Protein AF-A0A7L2SPN3-F1 (afdb_monomer_lite)

Secondary structure (DSSP, 8-state):
--STTEEEEEETTEEEEEPTT-EEETTEEESSPPTTEEE-TTSSBEEE--EEPPPPPPPPPBBTTBSSS-S--B------EEE-GGG-GGGS--

InterPro domains:
  IPR006212 Furin-like repeat [cd00064] (4-46)
  IPR009030 Growth factor receptor cysteine-rich domain superfamily [SSF57184] (3-51)
  IPR036383 Thrombospondin type-1 repeat superfamily [G3DSA:2.20.100.10] (46-94)
  IPR036383 Thrombospondin type-1 repeat superfamily [SSF82895] (46-85)
  IPR043601 R-spondin, Fu-CRD domain [PF15913] (1-46)
  IPR051514 R-spondin domain-containing protein [PTHR46987] (1-93)

Structure (mmCIF, N/CA/C/O backbone):
data_AF-A0A7L2SPN3-F1
#
_entry.id   AF-A0A7L2SPN3-F1
#
loop_
_atom_site.group_PDB
_atom_site.id
_atom_site.type_symbol
_atom_site.label_atom_id
_atom_site.label_alt_id
_atom_site.label_comp_id
_atom_site.label_asym_id
_atom_site.label_entity_id
_atom_site.label_seq_id
_atom_site.pdbx_PDB_ins_code
_atom_site.Cartn_x
_atom_site.Cartn_y
_atom_site.Cartn_z
_atom_site.occupancy
_atom_site.B_iso_or_equiv
_atom_site.auth_seq_id
_atom_site.auth_comp_id
_atom_site.auth_asym_id
_atom_site.auth_atom_id
_atom_site.pdbx_PDB_model_num
ATOM 1 N N . CYS A 1 1 ? -14.584 1.539 26.601 1.00 73.62 1 CYS A N 1
ATOM 2 C CA . CYS A 1 1 ? -14.697 1.681 25.133 1.00 73.62 1 CYS A CA 1
ATOM 3 C C . CYS A 1 1 ? -16.158 1.593 24.725 1.00 73.62 1 CYS A C 1
ATOM 5 O O . CYS A 1 1 ? -16.857 0.810 25.348 1.00 73.62 1 CYS A O 1
ATOM 7 N N . LYS A 1 2 ? -16.622 2.331 23.704 1.00 85.12 2 LYS A N 1
ATOM 8 C CA . LYS A 1 2 ? -17.928 2.070 23.050 1.00 85.12 2 LYS A CA 1
ATOM 9 C C . LYS A 1 2 ? -17.751 1.414 21.666 1.00 85.12 2 LYS A C 1
ATOM 11 O O . LYS A 1 2 ? -18.651 1.442 20.839 1.00 85.12 2 LYS A O 1
ATOM 16 N N . ILE A 1 3 ? -16.551 0.905 21.388 1.00 85.44 3 ILE A N 1
ATOM 17 C CA . ILE A 1 3 ? -16.186 0.304 20.107 1.00 85.44 3 ILE A CA 1
ATOM 18 C C . ILE A 1 3 ? -16.205 -1.208 20.281 1.00 85.44 3 ILE A C 1
ATOM 20 O O . ILE A 1 3 ? -15.525 -1.732 21.165 1.00 85.44 3 ILE A O 1
ATOM 24 N N . GLU A 1 4 ? -16.972 -1.877 19.430 1.00 84.94 4 GLU A N 1
ATOM 25 C CA . GLU A 1 4 ? -17.059 -3.332 19.381 1.00 84.94 4 GLU A CA 1
ATOM 26 C C . GLU A 1 4 ? -15.700 -3.945 19.029 1.00 84.94 4 GLU A C 1
ATOM 28 O O . GLU A 1 4 ? -14.950 -3.405 18.215 1.00 84.94 4 GLU A O 1
ATOM 33 N N . ASN A 1 5 ? -15.385 -5.086 19.644 1.00 87.50 5 ASN A N 1
ATOM 34 C CA . ASN A 1 5 ? -14.150 -5.840 19.397 1.00 87.50 5 ASN A CA 1
ATOM 35 C C . ASN A 1 5 ? -12.832 -5.095 19.706 1.00 87.50 5 ASN A C 1
ATOM 37 O O . ASN A 1 5 ? -11.762 -5.497 19.248 1.00 87.50 5 ASN A O 1
ATOM 41 N N . CYS A 1 6 ? -12.899 -4.047 20.529 1.00 89.69 6 CYS A N 1
ATOM 42 C CA . CYS A 1 6 ? -11.743 -3.296 21.006 1.00 89.69 6 CYS A CA 1
ATOM 43 C C . CYS A 1 6 ? -11.263 -3.793 22.384 1.00 89.69 6 CYS A C 1
ATOM 45 O O . CYS A 1 6 ? -12.062 -3.910 23.313 1.00 89.69 6 CYS A O 1
ATOM 47 N N . GLU A 1 7 ? -9.962 -4.061 22.521 1.00 91.19 7 GLU A N 1
ATOM 48 C CA . GLU A 1 7 ? -9.299 -4.472 23.769 1.00 91.19 7 GLU A CA 1
ATOM 49 C C . GLU A 1 7 ? -8.856 -3.258 24.601 1.00 91.19 7 GLU A C 1
ATOM 51 O O . GLU A 1 7 ? -9.029 -3.232 25.815 1.00 91.19 7 GLU A O 1
ATOM 56 N N . SER A 1 8 ? -8.313 -2.218 23.960 1.00 89.56 8 SER A N 1
ATOM 57 C CA . SER A 1 8 ? -7.872 -0.984 24.628 1.00 89.56 8 SER A CA 1
ATOM 58 C C . SER A 1 8 ? -8.275 0.251 23.837 1.00 89.56 8 SER A C 1
ATOM 60 O O . SER A 1 8 ? -8.148 0.276 22.615 1.00 89.56 8 SER A O 1
ATOM 62 N N . CYS A 1 9 ? -8.727 1.300 24.531 1.00 91.19 9 CYS A N 1
ATOM 63 C CA . CYS A 1 9 ? -9.080 2.576 23.912 1.00 91.19 9 CYS A CA 1
ATOM 64 C C . CYS A 1 9 ? -8.268 3.734 24.461 1.00 91.19 9 CYS A C 1
ATOM 66 O O . CYS A 1 9 ? -8.118 3.872 25.671 1.00 91.19 9 CYS A O 1
ATOM 68 N N . PHE A 1 10 ? -7.909 4.646 23.563 1.00 89.44 10 PHE A N 1
ATOM 69 C CA . PHE A 1 10 ? -7.474 5.991 23.917 1.00 89.44 10 PHE A CA 1
ATOM 70 C C . PHE A 1 10 ? -8.662 6.891 24.292 1.00 89.44 10 PHE A C 1
ATOM 72 O O . PHE A 1 10 ? -8.569 7.714 25.194 1.00 89.44 10 PHE A O 1
ATOM 79 N N . SER A 1 11 ? -9.810 6.732 23.621 1.00 88.62 11 SER A N 1
ATOM 80 C CA . SER A 1 11 ? -11.023 7.519 23.888 1.00 88.62 11 SER A CA 1
ATOM 81 C C . SER A 1 11 ? -12.292 6.705 23.631 1.00 88.62 11 SER A C 1
ATOM 83 O O . SER A 1 11 ? -12.244 5.602 23.088 1.00 88.62 11 SER A O 1
ATOM 85 N N . ARG A 1 12 ? -13.469 7.246 23.977 1.00 86.00 12 ARG A N 1
ATOM 86 C CA . ARG A 1 12 ? -14.769 6.573 23.774 1.00 86.00 12 ARG A CA 1
ATOM 87 C C . ARG A 1 12 ? -14.981 6.085 22.332 1.00 86.00 12 ARG A C 1
ATOM 89 O O . ARG A 1 12 ? -15.630 5.056 22.159 1.00 86.00 12 ARG A O 1
ATOM 96 N N . ASN A 1 13 ? -14.397 6.789 21.356 1.00 86.88 13 ASN A N 1
ATOM 97 C CA . ASN A 1 13 ? -14.476 6.511 19.917 1.00 86.88 13 ASN A CA 1
ATOM 98 C C . ASN A 1 13 ? -13.120 6.200 19.261 1.00 86.88 13 ASN A C 1
ATOM 100 O O . ASN A 1 13 ? -13.039 6.214 18.037 1.00 86.88 13 ASN A O 1
ATOM 104 N N . PHE A 1 14 ? -12.066 5.938 20.039 1.00 88.12 14 PHE A N 1
ATOM 105 C CA . PHE A 1 14 ? -10.748 5.638 19.479 1.00 88.12 14 PHE A CA 1
ATOM 106 C C . PHE A 1 14 ? -10.128 4.420 20.161 1.00 88.12 14 PHE A C 1
ATOM 108 O O . PHE A 1 14 ? -9.699 4.499 21.315 1.00 88.12 14 PHE A O 1
ATOM 115 N N . CYS A 1 15 ? -10.100 3.302 19.439 1.00 90.06 15 CYS A N 1
ATOM 116 C CA . CYS A 1 15 ? -9.432 2.069 19.828 1.00 90.06 15 CYS A CA 1
ATOM 117 C C . CYS A 1 15 ? -7.933 2.153 19.528 1.00 90.06 15 CYS A C 1
ATOM 119 O O . CYS A 1 15 ? -7.550 2.588 18.446 1.00 90.06 15 CYS A O 1
ATOM 121 N N . THR A 1 16 ? -7.097 1.723 20.466 1.00 88.88 16 THR A N 1
ATOM 122 C CA . THR A 1 16 ? -5.645 1.579 20.283 1.00 88.88 16 THR A CA 1
ATOM 123 C C . THR A 1 16 ? -5.217 0.131 20.107 1.00 88.88 16 THR A C 1
ATOM 125 O O . THR A 1 16 ? -4.144 -0.109 19.570 1.00 88.88 16 THR A O 1
ATOM 128 N N . LYS A 1 17 ? -6.038 -0.834 20.538 1.00 88.06 17 LYS A N 1
ATOM 129 C CA . LYS A 1 17 ? -5.751 -2.262 20.381 1.00 88.06 17 LYS A CA 1
ATOM 130 C C . LYS A 1 17 ? -7.036 -3.046 20.159 1.00 88.06 17 LYS A C 1
ATOM 132 O O . LYS A 1 17 ? -7.943 -2.974 20.987 1.00 88.06 17 LYS A O 1
ATOM 137 N N . CYS A 1 18 ? -7.109 -3.781 19.057 1.00 89.31 18 CYS A N 1
ATOM 138 C CA . CYS A 1 18 ? -8.219 -4.679 18.750 1.00 89.31 18 CYS A CA 1
ATOM 139 C C . CYS A 1 18 ? -7.998 -6.061 19.368 1.00 89.31 18 CYS A C 1
ATOM 141 O O . CYS A 1 18 ? -6.862 -6.432 19.654 1.00 89.31 18 CYS A O 1
ATOM 143 N N . LYS A 1 19 ? -9.083 -6.819 19.568 1.00 89.81 19 LYS A N 1
ATOM 144 C CA . LYS A 1 19 ? -8.976 -8.240 19.928 1.00 89.81 19 LYS A CA 1
ATOM 145 C C . LYS A 1 19 ? -8.253 -9.018 18.820 1.00 89.81 19 LYS A C 1
ATOM 147 O O . LYS A 1 19 ? -8.284 -8.614 17.657 1.00 89.81 19 LYS A O 1
ATOM 152 N N . GLU A 1 20 ? -7.633 -10.138 19.187 1.00 84.50 20 GLU A N 1
ATOM 153 C CA . GLU A 1 20 ? -6.910 -10.996 18.244 1.00 84.50 20 GLU A CA 1
ATOM 154 C C . GLU A 1 20 ? -7.784 -11.404 17.050 1.00 84.50 20 GLU A C 1
ATOM 156 O O . GLU A 1 20 ? -8.957 -11.750 17.202 1.00 84.50 20 GLU A O 1
ATOM 161 N N . GLY A 1 21 ? -7.199 -11.348 15.852 1.00 82.81 21 GLY A N 1
ATOM 162 C CA . GLY A 1 21 ? -7.874 -11.693 14.600 1.00 82.81 21 GLY A CA 1
ATOM 163 C C . GLY A 1 21 ? -8.700 -10.563 13.977 1.00 82.81 21 GLY A C 1
ATOM 164 O O . GLY A 1 21 ? -9.325 -10.787 12.945 1.00 82.81 21 GLY A O 1
ATOM 165 N N . LEU A 1 22 ? -8.701 -9.358 14.560 1.00 87.56 22 LEU A N 1
ATOM 166 C CA . LEU A 1 22 ? -9.318 -8.168 13.966 1.00 87.56 22 LEU A CA 1
ATOM 167 C C . LEU A 1 22 ? -8.271 -7.128 13.585 1.00 87.56 22 LEU A C 1
ATOM 169 O O . LEU A 1 22 ? -7.292 -6.923 14.293 1.00 87.56 22 LEU A O 1
ATOM 173 N N . TYR A 1 23 ? -8.543 -6.402 12.509 1.00 86.69 23 TYR A N 1
ATOM 174 C CA . TYR A 1 23 ? -7.688 -5.355 11.984 1.00 86.69 23 TYR A CA 1
ATOM 175 C C . TYR A 1 23 ? -8.082 -3.978 12.513 1.00 86.69 23 TYR A C 1
ATOM 177 O O . TYR A 1 23 ? -9.240 -3.557 12.418 1.00 86.69 23 TYR A O 1
ATOM 185 N N . LEU A 1 24 ? -7.101 -3.250 13.042 1.00 86.25 24 LEU A N 1
ATOM 186 C CA . LEU A 1 24 ? -7.266 -1.877 13.496 1.00 86.25 24 LEU A CA 1
ATOM 187 C C . LEU A 1 24 ? -7.171 -0.911 12.313 1.00 86.25 24 LEU A C 1
ATOM 189 O O . LEU A 1 24 ? -6.192 -0.890 11.574 1.00 86.25 24 LEU A O 1
ATOM 193 N N . HIS A 1 25 ? -8.190 -0.074 12.148 1.00 85.69 25 HIS A N 1
ATOM 194 C CA . HIS A 1 25 ? -8.242 0.961 11.126 1.00 85.69 25 HIS A CA 1
ATOM 195 C C . HIS A 1 25 ? -8.872 2.234 11.698 1.00 85.69 25 HIS A C 1
ATOM 197 O O . HIS A 1 25 ? -10.042 2.236 12.086 1.00 85.69 25 HIS A O 1
ATOM 203 N N . LYS A 1 26 ? -8.139 3.362 11.683 1.00 81.44 26 LYS A N 1
ATOM 204 C CA . LYS A 1 26 ? -8.625 4.689 12.144 1.00 81.44 26 LYS A CA 1
ATOM 205 C C . LYS A 1 26 ? -9.323 4.634 13.521 1.00 81.44 26 LYS A C 1
ATOM 207 O O . LYS A 1 26 ? -10.353 5.270 13.734 1.00 81.44 26 LYS A O 1
ATOM 212 N N . GLY A 1 27 ? -8.787 3.835 14.444 1.00 85.06 27 GLY A N 1
ATOM 213 C CA . GLY A 1 27 ? -9.332 3.687 15.794 1.00 85.06 27 GLY A CA 1
ATOM 214 C C . GLY A 1 27 ? -10.587 2.812 15.904 1.00 85.06 27 GLY A C 1
ATOM 215 O O . GLY A 1 27 ? -11.288 2.890 16.911 1.00 85.06 27 GLY A O 1
ATOM 216 N N . ARG A 1 28 ? -10.893 1.984 14.900 1.00 87.50 28 ARG A N 1
ATOM 217 C CA . ARG A 1 28 ? -11.955 0.965 14.936 1.00 87.50 28 ARG A CA 1
ATOM 218 C C . ARG A 1 28 ? -11.419 -0.398 14.512 1.00 87.50 28 ARG A C 1
ATOM 220 O O . ARG A 1 28 ? -10.425 -0.465 13.800 1.00 87.50 28 ARG A O 1
ATOM 227 N N . CYS A 1 29 ? -12.090 -1.457 14.949 1.00 88.88 29 CYS A N 1
ATOM 228 C CA . CYS A 1 29 ? -11.703 -2.838 14.683 1.00 88.88 29 CYS A CA 1
ATOM 229 C C . CYS A 1 29 ? -12.621 -3.456 13.629 1.00 88.88 29 CYS A C 1
ATOM 231 O O . CYS A 1 29 ? -13.842 -3.375 13.766 1.00 88.88 29 CYS A O 1
ATOM 233 N N . TYR A 1 30 ? -12.038 -4.084 12.611 1.00 87.12 30 TYR A N 1
ATOM 234 C CA . TYR A 1 30 ? -12.755 -4.738 11.516 1.0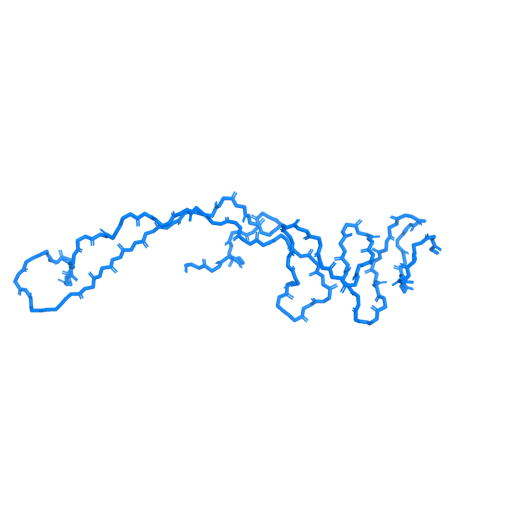0 87.12 30 TYR A CA 1
ATOM 235 C C . TYR A 1 30 ? -12.279 -6.178 11.343 1.00 87.12 30 TYR A C 1
ATOM 237 O O . TYR A 1 30 ? -11.115 -6.481 11.569 1.00 87.12 30 TYR A O 1
ATOM 245 N N . VAL A 1 31 ? -13.170 -7.079 10.929 1.00 86.44 31 VAL A N 1
ATOM 246 C CA . VAL A 1 31 ? -12.806 -8.481 10.638 1.00 86.44 31 VAL A CA 1
ATOM 247 C C . VAL A 1 31 ? -11.925 -8.603 9.393 1.00 86.44 31 VAL A C 1
ATOM 249 O O . VAL A 1 31 ? -11.089 -9.492 9.309 1.00 86.44 31 VAL A O 1
ATOM 252 N N . THR A 1 32 ? -12.079 -7.677 8.448 1.00 84.38 32 THR A N 1
ATOM 253 C CA . THR A 1 32 ? -11.297 -7.553 7.214 1.00 84.38 32 THR A CA 1
ATOM 254 C C . THR A 1 32 ? -11.091 -6.074 6.909 1.00 84.38 32 THR A C 1
ATOM 256 O O . THR A 1 32 ? -11.934 -5.246 7.265 1.00 84.38 32 THR A O 1
ATOM 259 N N . CYS A 1 33 ? -9.992 -5.722 6.244 1.00 82.00 33 CYS A N 1
ATOM 260 C CA . CYS A 1 33 ? -9.760 -4.333 5.861 1.00 82.00 33 CYS A CA 1
ATOM 261 C C . CYS A 1 33 ? -10.766 -3.857 4.794 1.00 82.00 33 CYS A C 1
ATOM 263 O O . CYS A 1 33 ? -11.122 -4.635 3.908 1.00 82.00 33 CYS A O 1
ATOM 265 N N . PRO A 1 34 ? -11.262 -2.608 4.896 1.00 78.69 34 PRO A N 1
ATOM 266 C CA . PRO A 1 34 ? -12.159 -2.013 3.906 1.00 78.69 34 PRO A CA 1
ATOM 267 C C . PRO A 1 34 ? -11.457 -1.778 2.559 1.00 78.69 34 PRO A C 1
ATOM 269 O O . PRO A 1 34 ? -10.230 -1.753 2.489 1.00 78.69 34 PRO A O 1
ATOM 272 N N . GLU A 1 35 ? -12.240 -1.567 1.495 1.00 67.56 35 GLU A N 1
ATOM 273 C CA . GLU A 1 35 ? -11.738 -1.298 0.137 1.00 67.56 35 GLU A CA 1
ATOM 274 C C . GLU A 1 35 ? -10.678 -0.181 0.121 1.00 67.56 35 GLU A C 1
ATOM 276 O O . GLU A 1 35 ? -10.858 0.870 0.741 1.00 67.56 35 GLU A O 1
ATOM 281 N N . GLY A 1 36 ? -9.554 -0.419 -0.561 1.00 66.38 36 GLY A N 1
ATOM 282 C CA . GLY A 1 36 ? -8.396 0.484 -0.551 1.00 66.38 36 GLY A CA 1
ATOM 283 C C . GLY A 1 36 ? -7.370 0.196 0.550 1.00 66.38 36 GLY A C 1
ATOM 284 O O . GLY A 1 36 ? -6.304 0.812 0.573 1.00 66.38 36 GLY A O 1
ATOM 285 N N . TYR A 1 37 ? -7.659 -0.734 1.465 1.00 73.50 37 TYR A N 1
ATOM 286 C CA . TYR A 1 37 ? -6.785 -1.079 2.580 1.00 73.50 37 TYR A CA 1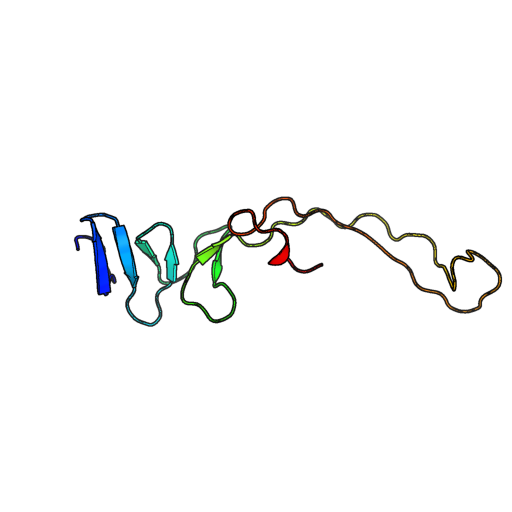
ATOM 287 C C . TYR A 1 37 ? -6.512 -2.580 2.624 1.00 73.50 37 TYR A C 1
ATOM 289 O O . TYR A 1 37 ? -7.411 -3.405 2.481 1.00 73.50 37 TYR A O 1
ATOM 297 N N . ALA A 1 38 ? -5.261 -2.933 2.888 1.00 74.19 38 ALA A N 1
ATOM 298 C CA . ALA A 1 38 ? -4.823 -4.300 3.096 1.00 74.19 38 ALA A CA 1
ATOM 299 C C . ALA A 1 38 ? -4.214 -4.435 4.493 1.00 74.19 38 ALA A C 1
ATOM 301 O O . ALA A 1 38 ? -3.727 -3.464 5.080 1.00 74.19 38 ALA A O 1
ATOM 302 N N . ALA A 1 39 ? -4.233 -5.654 5.027 1.00 72.69 39 ALA A N 1
ATOM 303 C CA . ALA A 1 39 ? -3.453 -5.969 6.212 1.00 72.69 39 ALA A CA 1
ATOM 304 C C . ALA A 1 39 ? -1.975 -5.724 5.893 1.00 72.69 39 ALA A C 1
ATOM 306 O O . ALA A 1 39 ? -1.440 -6.317 4.950 1.00 72.69 39 ALA A O 1
ATOM 307 N N . ALA A 1 40 ? -1.319 -4.841 6.644 1.00 68.38 40 ALA A N 1
ATOM 308 C CA . ALA A 1 40 ? 0.124 -4.706 6.528 1.00 68.38 40 ALA A CA 1
ATOM 309 C C . ALA A 1 40 ? 0.768 -6.055 6.893 1.00 68.38 40 ALA A C 1
ATOM 311 O O . ALA A 1 40 ? 0.344 -6.715 7.841 1.00 68.38 40 ALA A O 1
ATOM 312 N N . ASN A 1 41 ? 1.735 -6.509 6.089 1.00 58.16 41 ASN A N 1
ATOM 313 C CA . ASN A 1 41 ? 2.306 -7.856 6.185 1.00 58.16 41 ASN A CA 1
ATOM 314 C C . ASN A 1 41 ? 2.724 -8.197 7.627 1.00 58.16 41 ASN A C 1
ATOM 316 O O . ASN A 1 41 ? 3.727 -7.693 8.125 1.00 58.16 41 ASN A O 1
ATOM 320 N N . GLY A 1 42 ? 1.955 -9.075 8.277 1.00 61.47 42 GLY A N 1
ATOM 321 C CA . GLY A 1 42 ? 2.228 -9.566 9.629 1.00 61.47 42 GLY A CA 1
ATOM 322 C C . GLY A 1 42 ? 1.681 -8.717 10.781 1.00 61.47 42 GLY A C 1
ATOM 323 O O . GLY A 1 42 ? 1.868 -9.114 11.929 1.00 61.47 42 GLY A O 1
ATOM 324 N N . THR A 1 43 ? 0.986 -7.602 10.525 1.00 66.25 43 THR A N 1
ATOM 325 C CA . THR A 1 43 ? 0.336 -6.807 11.579 1.00 66.25 43 THR A CA 1
ATOM 326 C C . THR A 1 43 ? -1.186 -6.805 11.435 1.00 66.25 43 THR A C 1
ATOM 328 O O . THR A 1 43 ? -1.755 -6.853 10.345 1.00 66.25 43 THR A O 1
ATOM 331 N N . MET A 1 44 ? -1.877 -6.753 12.575 1.00 76.31 44 MET A N 1
ATOM 332 C CA . MET A 1 44 ? -3.337 -6.624 12.658 1.00 76.31 44 MET A CA 1
ATOM 333 C C . MET A 1 44 ? -3.770 -5.162 12.450 1.00 76.31 44 MET A C 1
ATOM 335 O O . MET A 1 44 ? -4.602 -4.627 13.181 1.00 76.31 44 MET A O 1
ATOM 339 N N . GLU A 1 45 ? -3.181 -4.492 11.463 1.00 77.12 45 GLU A N 1
ATOM 340 C CA . GLU A 1 45 ? -3.435 -3.089 11.150 1.00 77.12 45 GLU A CA 1
ATOM 341 C C . GLU A 1 45 ? -3.750 -2.943 9.664 1.00 77.12 45 GLU A C 1
ATOM 343 O O . GLU A 1 45 ? -3.036 -3.455 8.797 1.00 77.12 45 GLU A O 1
ATOM 348 N N . CYS A 1 46 ? -4.840 -2.239 9.368 1.00 78.56 46 CYS A N 1
ATOM 349 C CA . CYS A 1 46 ? -5.183 -1.900 7.998 1.00 78.56 46 CYS A CA 1
ATOM 350 C C . CYS A 1 46 ? -4.360 -0.703 7.549 1.00 78.56 46 CYS A C 1
ATOM 352 O O . CYS A 1 46 ? -4.525 0.405 8.065 1.00 78.56 46 CYS A O 1
ATOM 354 N N . SER A 1 47 ? -3.534 -0.920 6.536 1.00 73.31 47 SER A N 1
ATOM 355 C CA . SER A 1 47 ? -2.793 0.135 5.858 1.00 73.31 47 SER A CA 1
ATOM 356 C C . SER A 1 47 ? -3.320 0.293 4.438 1.00 73.31 47 SER A C 1
ATOM 358 O O . SER A 1 47 ? -3.868 -0.659 3.882 1.00 73.31 47 SER A O 1
ATOM 360 N N . THR A 1 48 ? -3.227 1.488 3.845 1.00 70.88 48 THR A N 1
ATOM 361 C CA . THR A 1 48 ? -3.672 1.634 2.451 1.00 70.88 48 THR A CA 1
ATOM 362 C C . THR A 1 48 ? -2.816 0.729 1.583 1.00 70.88 48 THR A C 1
ATOM 364 O O . THR A 1 48 ? -1.592 0.705 1.727 1.00 70.88 48 THR A O 1
ATOM 367 N N . GLN A 1 49 ? -3.444 -0.001 0.672 1.00 66.94 49 GLN A N 1
ATOM 368 C CA . GLN A 1 49 ? -2.682 -0.698 -0.350 1.00 66.94 49 GLN A CA 1
ATOM 369 C C . GLN A 1 49 ? -1.891 0.326 -1.173 1.00 66.94 49 GLN A C 1
ATOM 371 O O . GLN A 1 49 ? -2.324 1.467 -1.353 1.00 66.94 49 GLN A O 1
ATOM 376 N N . CYS A 1 50 ? -0.699 -0.058 -1.622 1.00 71.88 50 CYS A N 1
ATOM 377 C CA . CYS A 1 50 ? 0.062 0.772 -2.540 1.00 71.88 50 CYS A CA 1
ATOM 378 C C . CYS A 1 50 ? -0.643 0.793 -3.891 1.00 71.88 50 CYS A C 1
ATOM 380 O O . CYS A 1 50 ? -0.447 -0.116 -4.699 1.00 71.88 50 CYS A O 1
ATOM 382 N N . GLU A 1 51 ? -1.459 1.816 -4.131 1.00 73.06 51 GLU A N 1
ATOM 383 C CA . GLU A 1 51 ? -2.019 2.060 -5.454 1.00 73.06 51 GLU A CA 1
ATOM 384 C C . GLU A 1 51 ? -0.894 2.559 -6.346 1.00 73.06 51 GLU A C 1
ATOM 386 O O . GLU A 1 51 ? -0.261 3.587 -6.087 1.00 73.06 51 GLU A O 1
ATOM 391 N N . MET A 1 52 ? -0.612 1.808 -7.399 1.00 75.94 52 MET A N 1
ATOM 392 C CA . MET A 1 52 ? 0.424 2.138 -8.364 1.00 75.94 52 MET A CA 1
ATOM 393 C C . MET A 1 52 ? -0.219 2.434 -9.706 1.00 75.94 52 MET A C 1
ATOM 395 O O . MET A 1 52 ? -1.265 1.889 -10.043 1.00 75.94 52 MET A O 1
ATOM 399 N N . SER A 1 53 ? 0.416 3.306 -10.480 1.00 83.38 53 SER A N 1
ATOM 400 C CA . SER A 1 53 ? -0.004 3.576 -11.844 1.00 83.38 53 SER A CA 1
ATOM 401 C C . SER A 1 53 ? 0.123 2.314 -12.687 1.00 83.38 53 SER A C 1
ATOM 403 O O . SER A 1 53 ? 0.887 1.393 -12.366 1.00 83.38 53 SER A O 1
ATOM 405 N N . GLU A 1 54 ? -0.542 2.325 -13.838 1.00 84.25 54 GLU A N 1
ATOM 406 C CA . GLU A 1 54 ? -0.201 1.392 -14.901 1.00 84.25 54 GLU A CA 1
ATOM 407 C C . GLU A 1 54 ? 1.300 1.465 -15.211 1.00 84.25 54 GLU A C 1
ATOM 409 O O . GLU A 1 54 ? 1.959 2.504 -15.043 1.00 84.25 54 GLU A O 1
ATOM 414 N N . TRP A 1 55 ? 1.853 0.322 -15.613 1.00 85.94 55 TRP A N 1
ATOM 415 C CA . TRP A 1 55 ? 3.246 0.243 -16.020 1.00 85.94 55 TRP A CA 1
ATOM 416 C C . TRP A 1 55 ? 3.482 1.117 -17.246 1.00 85.94 55 TRP A C 1
ATOM 418 O O . TRP A 1 55 ? 2.727 1.057 -18.215 1.00 85.94 55 TRP A O 1
ATOM 428 N N . GLY A 1 56 ? 4.572 1.883 -17.225 1.00 88.19 56 GLY A N 1
ATOM 429 C CA . GLY A 1 56 ? 5.074 2.507 -18.437 1.00 88.19 56 GLY A CA 1
ATOM 430 C C . GLY A 1 56 ? 5.458 1.455 -19.487 1.00 88.19 56 GLY A C 1
ATOM 431 O O . GLY A 1 56 ? 5.646 0.275 -19.155 1.00 88.19 56 GLY A O 1
ATOM 432 N N . PRO A 1 57 ? 5.601 1.867 -20.757 1.00 90.81 57 PRO A N 1
ATOM 433 C CA . PRO A 1 57 ? 6.090 0.979 -21.801 1.00 90.81 57 PRO A CA 1
ATOM 434 C C . PRO A 1 57 ? 7.474 0.433 -21.431 1.00 90.81 57 PRO A C 1
ATOM 436 O O . PRO A 1 57 ? 8.266 1.104 -20.763 1.00 90.81 57 PRO A O 1
ATOM 439 N N . TRP A 1 58 ? 7.767 -0.788 -21.878 1.00 89.88 58 TRP A N 1
ATOM 440 C CA . TRP A 1 58 ? 9.106 -1.353 -21.752 1.00 89.88 58 TRP A CA 1
ATOM 441 C C . TRP A 1 58 ? 10.121 -0.470 -22.479 1.00 89.88 58 TRP A C 1
ATOM 443 O O . TRP A 1 58 ? 9.901 -0.055 -23.619 1.00 89.88 58 TRP A O 1
ATOM 453 N N . GLY A 1 59 ? 11.225 -0.163 -21.800 1.00 88.38 59 GLY A N 1
ATOM 454 C CA . GLY A 1 59 ? 12.371 0.488 -22.413 1.00 88.38 59 GLY A CA 1
ATOM 455 C C . GLY A 1 59 ? 13.050 -0.425 -23.439 1.00 88.38 59 GLY A C 1
ATOM 456 O O . GLY A 1 59 ? 12.828 -1.635 -23.441 1.00 88.38 59 GLY A O 1
ATOM 4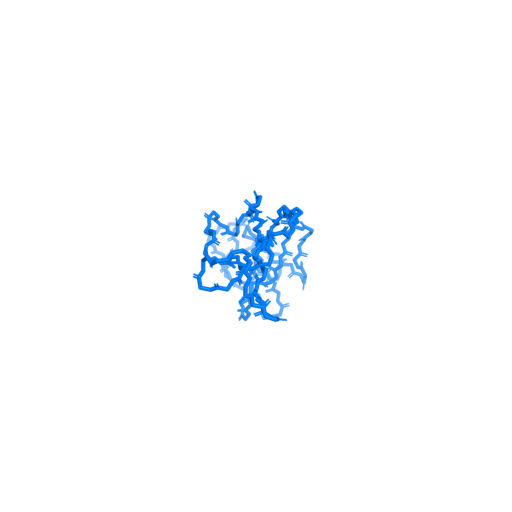57 N N . PRO A 1 60 ? 13.903 0.131 -24.313 1.00 89.06 60 PRO A N 1
ATOM 458 C CA . PRO A 1 60 ? 14.600 -0.665 -25.311 1.00 89.06 60 PRO A CA 1
ATOM 459 C C . PRO A 1 60 ? 15.525 -1.685 -24.644 1.00 89.06 60 PRO A C 1
ATOM 461 O O . PRO A 1 60 ? 16.206 -1.375 -23.662 1.00 89.06 60 PRO A O 1
ATOM 464 N N . CYS A 1 61 ? 15.611 -2.882 -25.229 1.00 90.06 61 CYS A N 1
ATOM 465 C CA . CYS A 1 61 ? 16.556 -3.896 -24.781 1.00 90.06 61 CYS A CA 1
ATOM 466 C C . CYS A 1 61 ? 17.977 -3.315 -24.797 1.00 90.06 61 CYS A C 1
ATOM 468 O O . CYS A 1 61 ? 18.436 -2.808 -25.822 1.00 90.06 61 CYS A O 1
ATOM 470 N N . SER A 1 62 ? 18.675 -3.364 -23.661 1.00 91.81 62 SER A N 1
ATOM 471 C CA . SER A 1 62 ? 20.017 -2.801 -23.524 1.00 91.81 62 SER A CA 1
ATOM 472 C C . SER A 1 62 ? 20.958 -3.730 -22.754 1.00 91.81 62 SER A C 1
ATOM 474 O O . SER A 1 62 ? 20.550 -4.524 -21.904 1.00 91.81 62 SER A O 1
ATOM 476 N N . LYS A 1 63 ? 22.260 -3.666 -23.053 1.00 90.19 63 LYS A N 1
ATOM 477 C CA . LYS A 1 63 ? 23.301 -4.404 -22.320 1.00 90.19 63 LYS A CA 1
ATOM 478 C C . LYS A 1 63 ? 24.518 -3.519 -22.100 1.00 90.19 63 LYS A C 1
ATOM 480 O O . LYS A 1 63 ? 25.098 -3.022 -23.061 1.00 90.19 63 LYS A O 1
ATOM 485 N N . LYS A 1 64 ? 24.940 -3.333 -20.840 1.00 85.81 64 LYS A N 1
ATOM 486 C CA . LYS A 1 64 ? 26.056 -2.433 -20.466 1.00 85.81 64 LYS A CA 1
ATOM 487 C C . LYS A 1 64 ? 25.911 -1.030 -21.094 1.00 85.81 64 LYS A C 1
ATOM 489 O O . LYS A 1 64 ? 26.864 -0.507 -21.664 1.00 85.81 64 LYS A O 1
ATOM 494 N N . ARG A 1 65 ? 24.701 -0.452 -21.029 1.00 83.69 65 ARG A N 1
ATOM 495 C CA . ARG A 1 65 ? 24.321 0.841 -21.642 1.00 83.69 65 ARG A CA 1
ATOM 496 C C . ARG A 1 65 ? 24.443 0.924 -23.173 1.00 83.69 65 ARG A C 1
ATOM 498 O O . ARG A 1 65 ? 24.341 2.012 -23.728 1.00 83.69 65 ARG A O 1
ATOM 505 N N . LYS A 1 66 ? 24.643 -0.196 -23.873 1.00 87.38 66 LYS A N 1
ATOM 506 C CA . LYS A 1 66 ? 24.566 -0.261 -25.339 1.00 87.38 66 LYS A CA 1
ATOM 507 C C . LYS A 1 66 ? 23.182 -0.748 -25.756 1.00 87.38 66 LYS A C 1
ATOM 509 O O . LYS A 1 66 ? 22.623 -1.610 -25.083 1.00 87.38 66 LYS A O 1
ATOM 514 N N . LEU A 1 67 ? 22.672 -0.213 -26.866 1.00 87.38 67 LEU A N 1
ATOM 515 C CA . LEU A 1 67 ? 21.376 -0.571 -27.469 1.00 87.38 67 LEU A CA 1
ATOM 516 C C . LEU A 1 67 ? 21.510 -1.569 -28.631 1.00 87.38 67 LEU A C 1
ATOM 518 O O . LEU A 1 67 ? 20.537 -2.192 -29.032 1.00 87.38 67 LEU A O 1
ATOM 522 N N . CYS A 1 68 ? 22.719 -1.755 -29.163 1.00 86.62 68 CYS A N 1
ATOM 523 C CA . CYS A 1 68 ? 23.008 -2.724 -30.217 1.00 86.62 68 CYS A CA 1
ATOM 524 C C . CYS A 1 68 ? 24.319 -3.485 -29.944 1.00 86.62 68 CYS A C 1
ATOM 526 O O . CYS A 1 68 ? 25.113 -3.107 -29.076 1.00 86.62 68 CYS A O 1
ATOM 528 N N . GLY A 1 69 ? 24.545 -4.580 -30.679 1.00 87.75 69 GLY A N 1
ATOM 529 C CA . GLY A 1 69 ? 25.780 -5.374 -30.594 1.00 87.75 69 GLY A CA 1
ATOM 530 C C . GLY A 1 69 ? 25.784 -6.471 -29.521 1.00 87.75 69 GLY A C 1
ATOM 531 O O . GLY A 1 69 ? 26.850 -6.927 -29.111 1.00 87.75 69 GLY A O 1
ATOM 532 N N . PHE A 1 70 ? 24.614 -6.910 -29.049 1.00 88.06 70 PHE A N 1
ATOM 533 C CA . PHE A 1 70 ? 24.471 -8.028 -28.111 1.00 88.06 70 PHE A CA 1
ATOM 534 C C . PHE A 1 70 ? 23.328 -8.961 -28.522 1.00 88.06 70 PHE A C 1
ATOM 536 O O . PHE A 1 70 ? 22.327 -8.529 -29.075 1.00 88.06 70 PHE A O 1
ATOM 543 N N . ARG A 1 71 ? 23.477 -10.257 -28.215 1.00 86.62 71 ARG A N 1
ATOM 544 C CA . ARG A 1 71 ? 22.462 -11.293 -28.500 1.00 86.62 71 ARG A CA 1
ATOM 545 C C . ARG A 1 71 ? 21.356 -11.395 -27.436 1.00 86.62 71 ARG A C 1
ATOM 547 O O . ARG A 1 71 ? 20.344 -12.033 -27.679 1.00 86.62 71 ARG A O 1
ATOM 554 N N . LYS A 1 72 ? 21.571 -10.819 -26.247 1.00 88.31 72 LYS A N 1
ATOM 555 C CA . LYS A 1 72 ? 20.628 -10.798 -25.113 1.00 88.31 72 LYS A CA 1
ATOM 556 C C . LYS A 1 72 ? 20.928 -9.593 -24.224 1.00 88.31 72 LYS A C 1
ATOM 558 O O . LYS A 1 72 ? 22.096 -9.427 -23.852 1.00 88.31 72 LYS A O 1
ATOM 563 N N . GLY A 1 73 ? 19.913 -8.799 -23.899 1.00 90.44 73 GLY A N 1
ATOM 564 C CA . GLY A 1 73 ? 19.978 -7.648 -22.993 1.00 90.44 73 GLY A CA 1
ATOM 565 C C . GLY A 1 73 ? 18.864 -7.695 -21.946 1.00 90.44 73 GLY A C 1
ATOM 566 O O . GLY A 1 73 ? 18.182 -8.712 -21.827 1.00 90.44 73 GLY A O 1
ATOM 567 N N . ASN A 1 74 ? 18.718 -6.604 -21.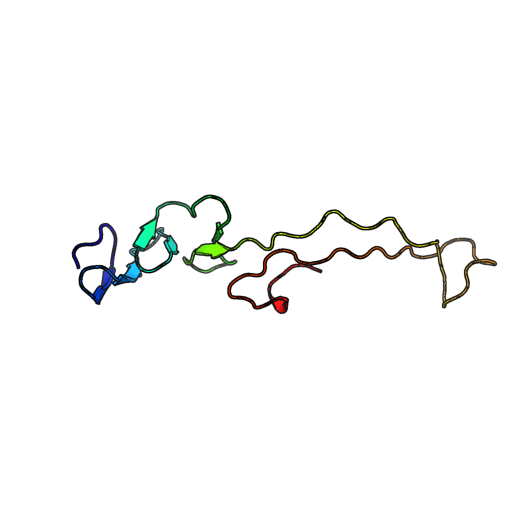201 1.00 91.44 74 ASN A N 1
ATOM 568 C CA . ASN A 1 74 ? 17.663 -6.403 -20.215 1.00 91.44 74 ASN A CA 1
ATOM 569 C C . ASN A 1 74 ? 16.762 -5.253 -20.671 1.00 91.44 74 ASN A C 1
ATOM 571 O O . ASN A 1 74 ? 17.222 -4.344 -21.366 1.00 91.44 74 ASN A O 1
ATOM 575 N N . GLU A 1 75 ? 15.500 -5.311 -20.270 1.00 90.56 75 GLU A N 1
ATOM 576 C CA . GLU A 1 75 ? 14.517 -4.256 -20.486 1.00 90.56 75 GLU A CA 1
ATOM 577 C C . GLU A 1 75 ? 14.051 -3.764 -19.123 1.00 90.56 75 GLU A C 1
ATOM 579 O O . GLU A 1 75 ? 13.770 -4.559 -18.224 1.00 90.56 75 GLU A O 1
ATOM 584 N N . ASP A 1 76 ? 13.980 -2.449 -18.982 1.00 89.62 76 ASP A N 1
ATOM 585 C CA . ASP A 1 76 ? 13.559 -1.787 -17.759 1.00 89.62 76 ASP A CA 1
ATOM 586 C C . ASP A 1 76 ? 12.242 -1.060 -18.038 1.00 89.62 76 ASP A C 1
ATOM 588 O O . ASP A 1 76 ? 12.069 -0.435 -19.087 1.00 89.62 76 ASP A O 1
ATOM 592 N N . ARG A 1 77 ? 11.305 -1.127 -17.094 1.00 90.69 77 ARG A N 1
ATOM 593 C CA . ARG A 1 77 ? 10.071 -0.337 -17.114 1.00 90.69 77 ARG A CA 1
ATOM 594 C C . ARG A 1 77 ? 9.858 0.294 -15.753 1.00 90.69 77 ARG A C 1
ATOM 596 O O . ARG A 1 77 ? 10.252 -0.270 -14.736 1.00 90.69 77 ARG A O 1
ATOM 603 N N . THR A 1 78 ? 9.213 1.449 -15.733 1.00 87.62 78 THR A N 1
ATOM 604 C CA . THR A 1 78 ? 8.919 2.173 -14.497 1.00 87.62 78 THR A CA 1
ATOM 605 C C . THR A 1 78 ? 7.422 2.414 -14.374 1.00 87.62 78 THR A C 1
ATOM 607 O O . THR A 1 78 ? 6.709 2.574 -15.365 1.00 87.62 78 THR A O 1
ATOM 610 N N . ARG A 1 79 ? 6.935 2.418 -13.136 1.00 86.50 79 ARG A N 1
ATOM 611 C CA . ARG A 1 79 ? 5.594 2.876 -12.763 1.00 86.50 79 ARG A CA 1
ATOM 612 C C . ARG A 1 79 ? 5.721 3.834 -11.590 1.00 86.50 79 ARG A C 1
ATOM 614 O O . ARG A 1 79 ? 6.747 3.844 -10.911 1.00 86.50 79 ARG A O 1
ATOM 621 N N . ARG A 1 80 ? 4.706 4.661 -11.367 1.00 83.06 80 ARG A N 1
ATOM 622 C CA . ARG A 1 80 ? 4.683 5.609 -10.248 1.00 83.06 80 ARG A CA 1
ATOM 623 C C . ARG A 1 80 ? 3.732 5.106 -9.176 1.00 83.06 80 ARG A C 1
ATOM 625 O O . ARG A 1 80 ? 2.720 4.490 -9.489 1.00 83.06 80 ARG A O 1
ATOM 632 N N . ILE A 1 81 ? 4.039 5.392 -7.921 1.00 81.25 81 ILE A N 1
ATOM 633 C CA . ILE A 1 81 ? 3.121 5.128 -6.814 1.00 81.25 81 ILE A CA 1
ATOM 634 C C . ILE A 1 81 ? 2.120 6.285 -6.776 1.00 81.25 81 ILE A C 1
ATOM 636 O O . ILE A 1 81 ? 2.518 7.442 -6.649 1.00 81.25 81 ILE A O 1
ATOM 640 N N . LEU A 1 82 ? 0.838 5.973 -6.966 1.00 76.00 82 LEU A N 1
ATOM 641 C CA . LEU A 1 82 ? -0.268 6.930 -6.907 1.00 76.00 82 LEU A CA 1
ATOM 642 C C . LEU A 1 82 ? -0.712 7.154 -5.459 1.00 76.00 82 LEU A C 1
ATOM 644 O O . LEU A 1 82 ? -1.004 8.285 -5.078 1.00 76.00 82 LEU A O 1
ATOM 648 N N . GLN A 1 83 ? -0.712 6.096 -4.644 1.00 72.81 83 GLN A N 1
ATOM 649 C CA . GLN A 1 83 ? -1.042 6.171 -3.227 1.00 72.81 83 GLN A CA 1
ATOM 650 C C . GLN A 1 83 ? -0.126 5.265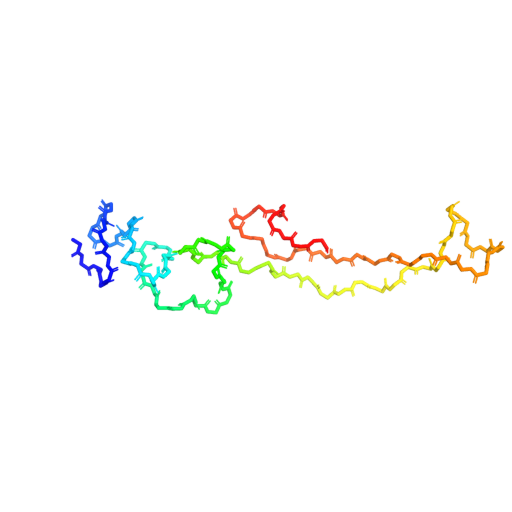 -2.411 1.00 72.81 83 GLN A C 1
ATOM 652 O O . GLN A 1 83 ? 0.023 4.086 -2.718 1.00 72.81 83 GLN A O 1
ATOM 657 N N . ALA A 1 84 ? 0.481 5.828 -1.367 1.00 66.25 84 ALA A N 1
ATOM 658 C CA . ALA A 1 84 ? 1.386 5.119 -0.471 1.00 66.25 84 ALA A CA 1
ATOM 659 C C . ALA A 1 84 ? 0.783 4.983 0.941 1.00 66.25 84 ALA A C 1
ATOM 661 O O . ALA A 1 84 ? 0.179 5.946 1.433 1.00 66.25 84 ALA A O 1
ATOM 662 N N . PRO A 1 85 ? 0.978 3.839 1.624 1.00 64.06 85 PRO A N 1
ATOM 663 C CA . PRO A 1 85 ? 0.598 3.650 3.016 1.00 64.06 85 PRO A CA 1
ATOM 664 C C . PRO A 1 85 ? 1.248 4.688 3.911 1.00 64.06 85 PRO A C 1
ATOM 666 O O . PRO A 1 85 ? 2.466 4.814 3.977 1.00 64.06 85 PRO A O 1
ATOM 669 N N . SER A 1 86 ? 0.397 5.465 4.583 1.00 61.72 86 SER A N 1
ATOM 670 C CA . SER A 1 86 ? 0.795 6.531 5.511 1.00 61.72 86 SER A CA 1
ATOM 671 C C . SER A 1 86 ? 1.706 7.607 4.898 1.00 61.72 86 SER A C 1
ATOM 673 O O . SER A 1 86 ? 2.360 8.344 5.629 1.00 61.72 86 SER A O 1
ATOM 675 N N . GLY A 1 87 ? 1.728 7.721 3.564 1.00 59.50 87 GLY A N 1
ATOM 676 C CA . GLY A 1 87 ? 2.624 8.626 2.841 1.00 59.50 87 GLY A CA 1
ATOM 677 C C . GLY A 1 87 ? 4.060 8.114 2.695 1.00 59.50 87 GLY A C 1
ATOM 678 O O . GLY A 1 87 ? 4.877 8.814 2.101 1.00 59.50 87 GLY A O 1
ATOM 679 N N . ASP A 1 88 ? 4.367 6.904 3.178 1.00 61.94 88 ASP A N 1
ATOM 680 C CA . ASP A 1 88 ? 5.690 6.303 3.032 1.00 61.94 88 ASP A CA 1
ATOM 681 C C . ASP A 1 88 ? 5.756 5.423 1.779 1.00 61.94 88 ASP A C 1
ATOM 683 O O . ASP A 1 88 ?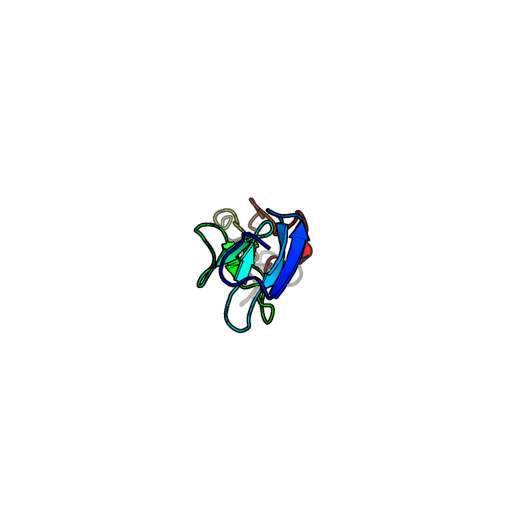 5.264 4.295 1.720 1.00 61.94 88 ASP A O 1
ATOM 687 N N . VAL A 1 89 ? 6.366 5.987 0.741 1.00 64.88 89 VAL A N 1
ATOM 688 C CA . VAL A 1 89 ? 6.533 5.385 -0.590 1.00 64.88 89 VAL A CA 1
ATOM 689 C C . VAL A 1 89 ? 7.440 4.143 -0.543 1.00 64.88 89 VAL A C 1
ATOM 691 O O . VAL A 1 89 ? 7.335 3.271 -1.402 1.00 64.88 89 VAL A O 1
ATOM 694 N N . SER A 1 90 ? 8.297 4.025 0.476 1.00 64.00 90 SER A N 1
ATOM 695 C CA . SER A 1 90 ? 9.266 2.931 0.657 1.00 64.00 90 SER A CA 1
ATOM 696 C C . SER A 1 90 ? 8.610 1.597 1.010 1.00 64.00 90 SER A C 1
ATOM 698 O O . SER A 1 90 ? 9.206 0.540 0.813 1.00 64.00 90 SER A O 1
ATOM 700 N N . LEU A 1 91 ? 7.379 1.638 1.521 1.00 63.12 91 LEU A N 1
ATOM 701 C CA . LEU A 1 91 ? 6.575 0.456 1.823 1.00 63.12 91 LEU A CA 1
ATOM 702 C C . LEU A 1 91 ? 5.925 -0.158 0.575 1.00 63.12 91 LEU A C 1
ATOM 704 O O . LEU A 1 91 ? 5.324 -1.232 0.658 1.00 63.12 91 LEU A O 1
ATOM 708 N N . CYS A 1 92 ? 6.035 0.507 -0.578 1.00 67.25 92 CYS A N 1
ATOM 709 C CA . CYS A 1 92 ? 5.474 0.022 -1.825 1.00 67.25 92 CYS A CA 1
ATOM 710 C C . CYS A 1 92 ? 6.456 -0.842 -2.616 1.00 67.25 92 CYS A C 1
ATOM 712 O O . CYS A 1 92 ? 7.626 -0.482 -2.751 1.00 67.25 92 CYS A O 1
ATOM 714 N N . PRO A 1 93 ? 5.985 -1.964 -3.191 1.00 66.81 93 PRO A N 1
ATOM 715 C CA . PRO A 1 93 ? 6.817 -2.779 -4.060 1.00 66.81 93 PRO A CA 1
ATOM 716 C C . PRO A 1 93 ? 7.260 -1.985 -5.294 1.00 66.81 93 PRO A C 1
ATOM 718 O O . PRO A 1 93 ? 6.418 -1.424 -6.000 1.00 66.81 93 PRO A O 1
ATOM 721 N N . ALA A 1 94 ? 8.569 -1.992 -5.558 1.00 57.66 94 ALA A N 1
ATOM 722 C CA . ALA A 1 94 ? 9.169 -1.441 -6.774 1.00 57.66 94 ALA A CA 1
ATOM 723 C C . ALA A 1 94 ? 8.707 -2.195 -8.034 1.00 57.66 94 ALA A C 1
ATOM 725 O O . ALA A 1 94 ? 8.628 -3.445 -7.992 1.00 57.66 94 ALA A O 1
#

Radius of gyration: 20.92 Å; chains: 1; bounding box: 44×20×56 Å

pLDDT: mean 80.87, std 9.77, range [57.66, 91.81]

Organism: NCBI:txid98133

Foldseek 3Di:
DCAPQAPAAPDNQAGPHGHPCWADDRRHTHNAADPQWHAQVPDSYTWGAQAKDPKDDKDQFDDPNDNDDDPHGDIDIDIGGPDDTVPDPVSHDD

Sequence (94 aa):
CKIENCESCFSRNFCTKCKEGLYLHKGRCYVTCPEGYAAANGTMECSTQCEMSEWGPWGPCSKKRKLCGFRKGNEDRTRRILQAPSGDVSLCPA